Protein AF-A0A7D5MHJ2-F1 (afdb_monomer_lite)

Foldseek 3Di:
DPDDDPPHKDKDKFQDDDPVVVVVCVVVQWDKDWDDPDNRIIIIIIGHD

Sequence (49 aa):
MDSLPEGKALYVHHKRIPVFLLGELNERRFGYRIKEVSENMVYLLIFKE

pLDDT: mean 87.04, std 9.06, range [53.44, 94.44]

Structure (mmCIF, N/CA/C/O backbone):
data_AF-A0A7D5MHJ2-F1
#
_entry.id   AF-A0A7D5MHJ2-F1
#
loop_
_atom_site.group_PDB
_atom_site.id
_atom_site.type_symbol
_atom_site.label_atom_id
_atom_site.label_alt_id
_atom_site.label_comp_id
_atom_site.label_asym_id
_atom_site.label_entity_id
_atom_site.label_seq_id
_atom_site.pdbx_PDB_ins_code
_atom_site.Cartn_x
_atom_site.Cartn_y
_atom_site.Cartn_z
_atom_site.occupancy
_atom_site.B_iso_or_equiv
_atom_site.auth_seq_id
_atom_site.auth_comp_id
_atom_site.auth_asym_id
_atom_site.auth_atom_id
_atom_site.pdbx_PDB_model_num
ATOM 1 N N . MET A 1 1 ? -5.937 11.753 1.981 1.00 53.44 1 MET A N 1
ATOM 2 C CA . MET A 1 1 ? -6.330 10.323 1.847 1.00 53.44 1 MET A CA 1
ATOM 3 C C . MET A 1 1 ? -7.551 10.088 2.742 1.00 53.44 1 MET A C 1
ATOM 5 O O . MET A 1 1 ? -7.578 9.182 3.564 1.00 53.44 1 MET A O 1
ATOM 9 N N . ASP A 1 2 ? -8.543 10.975 2.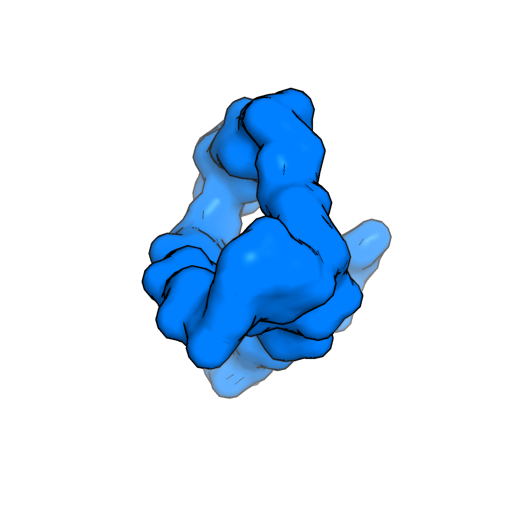635 1.00 55.53 2 ASP A N 1
ATOM 10 C CA . ASP A 1 2 ? -9.371 11.373 3.786 1.00 55.53 2 ASP A CA 1
ATOM 11 C C . ASP A 1 2 ? -10.667 10.576 3.948 1.00 55.53 2 ASP A C 1
ATOM 13 O O . ASP A 1 2 ? -11.422 10.800 4.886 1.00 55.53 2 ASP A O 1
ATOM 17 N N . SER A 1 3 ? -10.913 9.587 3.086 1.00 62.16 3 SER A N 1
ATOM 18 C CA . SER A 1 3 ? -11.966 8.600 3.311 1.00 62.16 3 SER A CA 1
ATOM 19 C C . SER A 1 3 ? -11.696 7.340 2.492 1.00 62.16 3 SER A C 1
ATOM 21 O O . SER A 1 3 ? -12.081 7.247 1.330 1.00 62.16 3 SER A O 1
ATOM 23 N N . LEU A 1 4 ? -10.985 6.370 3.078 1.00 72.75 4 LEU A N 1
ATOM 24 C CA . LEU A 1 4 ? -11.074 4.983 2.617 1.00 72.75 4 LEU A CA 1
ATOM 25 C C . LEU A 1 4 ? -12.359 4.401 3.232 1.00 72.75 4 LEU A C 1
ATOM 27 O O . LEU A 1 4 ? -12.421 4.338 4.471 1.00 72.75 4 LEU A O 1
ATOM 31 N N . PRO A 1 5 ? -13.382 4.054 2.426 1.00 78.69 5 PRO A N 1
ATOM 32 C CA . PRO A 1 5 ? -14.632 3.514 2.948 1.00 78.69 5 PRO A CA 1
ATOM 33 C C . PRO A 1 5 ? -14.395 2.206 3.703 1.00 78.69 5 PRO A C 1
ATOM 35 O O . PRO A 1 5 ? -13.442 1.477 3.420 1.00 78.69 5 PRO A O 1
ATOM 38 N N . GLU A 1 6 ? -15.271 1.900 4.653 1.00 79.25 6 GLU A N 1
ATOM 39 C CA . GLU A 1 6 ? -15.215 0.642 5.396 1.00 79.25 6 GLU A CA 1
ATOM 40 C C . G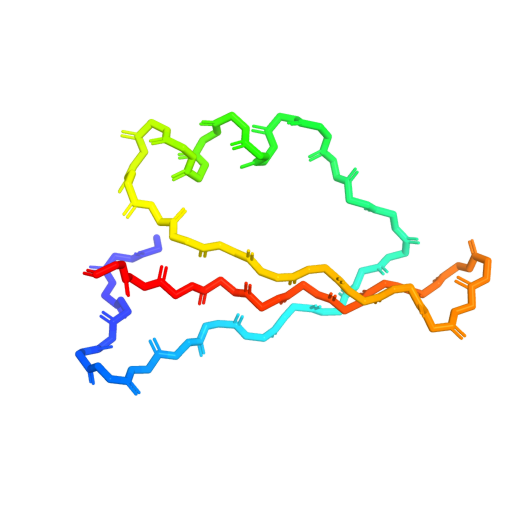LU A 1 6 ? -15.330 -0.560 4.443 1.00 79.25 6 GLU A C 1
ATOM 42 O O . GLU A 1 6 ? -16.083 -0.535 3.465 1.00 79.25 6 GLU A O 1
ATOM 47 N N . GLY A 1 7 ? -14.507 -1.587 4.670 1.00 82.69 7 GLY A N 1
ATOM 48 C CA . GLY A 1 7 ? -14.424 -2.759 3.791 1.00 82.69 7 GLY A CA 1
ATOM 49 C C . GLY A 1 7 ? -13.790 -2.500 2.416 1.00 82.69 7 GLY A C 1
ATOM 50 O O . GLY A 1 7 ? -13.853 -3.366 1.541 1.00 82.69 7 GLY A O 1
ATOM 51 N N . LYS A 1 8 ? -13.186 -1.326 2.186 1.00 87.38 8 LYS A N 1
ATOM 52 C CA . LYS A 1 8 ? -12.426 -1.024 0.964 1.00 87.38 8 LYS A CA 1
ATOM 53 C C . LYS A 1 8 ? -10.928 -0.973 1.240 1.00 87.38 8 LYS A C 1
ATOM 55 O O . LYS A 1 8 ? -10.477 -0.632 2.330 1.00 87.38 8 LYS A O 1
ATOM 60 N N . ALA A 1 9 ? -10.164 -1.278 0.199 1.00 90.56 9 ALA A N 1
ATOM 61 C CA . ALA A 1 9 ? -8.713 -1.202 0.182 1.00 90.56 9 ALA A CA 1
ATOM 62 C C . ALA A 1 9 ? -8.259 -0.329 -0.992 1.00 90.56 9 ALA A C 1
ATOM 64 O O . ALA A 1 9 ? -8.918 -0.276 -2.033 1.00 90.56 9 ALA A O 1
ATOM 65 N N . LEU A 1 10 ? -7.129 0.349 -0.829 1.00 91.12 10 LEU A N 1
ATOM 66 C CA . LEU A 1 10 ? -6.454 1.061 -1.899 1.00 91.12 10 LEU A CA 1
ATOM 67 C C . LEU A 1 10 ? -5.465 0.115 -2.577 1.00 91.12 10 LEU A C 1
ATOM 69 O O . LEU A 1 10 ? -4.590 -0.449 -1.923 1.00 91.12 10 LEU A O 1
ATOM 73 N N . TYR A 1 11 ? -5.592 -0.026 -3.892 1.00 92.19 11 TYR A N 1
ATOM 74 C CA . TYR A 1 11 ? -4.685 -0.824 -4.704 1.00 92.19 11 TYR A CA 1
ATOM 75 C C . TYR A 1 11 ? -3.757 0.089 -5.502 1.00 92.19 11 TYR A C 1
ATOM 77 O O . TYR A 1 11 ? -4.210 0.902 -6.307 1.00 92.19 11 TYR A O 1
ATOM 85 N N . VAL A 1 12 ? -2.459 -0.017 -5.238 1.00 90.75 12 VAL A N 1
ATOM 86 C CA . VAL A 1 12 ? -1.426 0.884 -5.748 1.00 90.75 12 VAL A CA 1
ATOM 87 C C . VAL A 1 12 ? -0.452 0.098 -6.618 1.00 90.75 12 VAL A C 1
ATOM 89 O O . VAL A 1 12 ? 0.101 -0.916 -6.194 1.00 90.75 12 VAL A O 1
ATOM 92 N N . HIS A 1 13 ? -0.204 0.601 -7.826 1.00 92.12 13 HIS A N 1
ATOM 93 C CA . HIS A 1 13 ? 0.843 0.103 -8.713 1.00 92.12 13 HI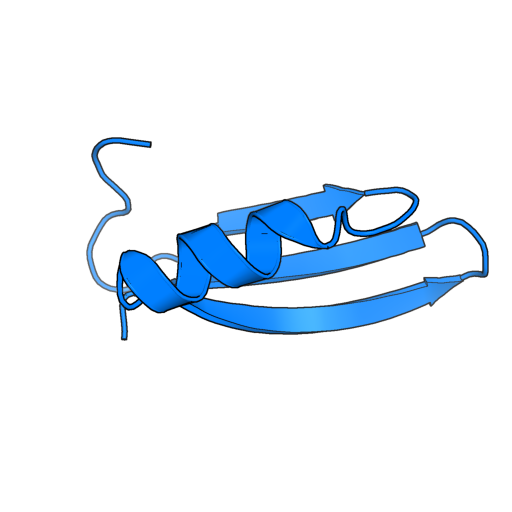S A CA 1
ATOM 94 C C . HIS A 1 13 ? 2.051 1.025 -8.641 1.00 92.12 13 HIS A C 1
ATOM 96 O O . HIS A 1 13 ? 1.936 2.232 -8.876 1.00 92.12 13 HIS A O 1
ATOM 102 N N . HIS A 1 14 ? 3.219 0.468 -8.343 1.00 90.25 14 HIS A N 1
ATOM 103 C CA . HIS A 1 14 ? 4.422 1.274 -8.259 1.00 90.25 14 HIS A CA 1
ATOM 104 C C . HIS A 1 14 ? 5.667 0.515 -8.694 1.00 90.25 14 HIS A C 1
ATOM 106 O O . HIS A 1 14 ? 5.708 -0.708 -8.643 1.00 90.25 14 HIS A O 1
ATOM 112 N N . LYS A 1 15 ? 6.703 1.241 -9.126 1.00 89.25 15 LYS A N 1
ATOM 113 C CA . LYS A 1 15 ? 7.950 0.603 -9.573 1.00 89.25 15 LYS A CA 1
ATOM 114 C C . LYS A 1 15 ? 8.777 0.067 -8.406 1.00 89.25 15 LYS A C 1
ATOM 116 O O . LYS A 1 15 ? 9.354 -1.005 -8.512 1.00 89.25 15 LYS A O 1
ATOM 121 N N . ARG A 1 16 ? 8.829 0.820 -7.304 1.00 84.75 16 ARG A N 1
ATOM 122 C CA . ARG A 1 16 ? 9.477 0.475 -6.028 1.00 84.75 16 ARG A CA 1
ATOM 123 C C . ARG A 1 16 ? 8.739 1.193 -4.905 1.00 84.75 16 ARG A C 1
ATOM 125 O O . ARG A 1 16 ? 8.310 2.323 -5.112 1.00 84.75 16 ARG A O 1
ATOM 132 N N . ILE A 1 17 ? 8.590 0.572 -3.738 1.00 85.19 17 ILE A N 1
ATOM 133 C CA . ILE A 1 17 ? 7.889 1.197 -2.608 1.00 85.19 17 ILE A CA 1
ATOM 134 C C . ILE A 1 17 ? 8.835 2.158 -1.875 1.00 85.19 17 ILE A C 1
ATOM 136 O O . ILE A 1 17 ? 9.926 1.74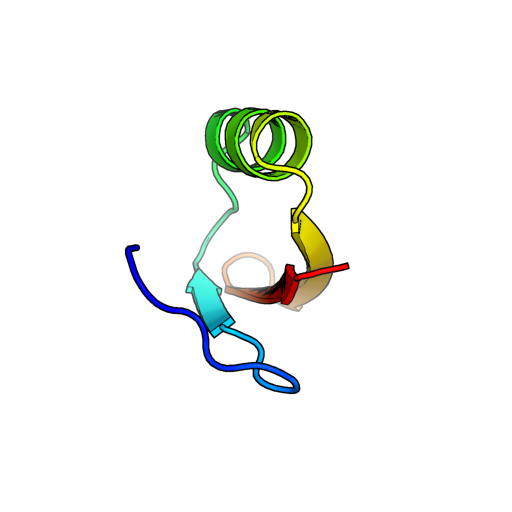3 -1.480 1.00 85.19 17 ILE A O 1
ATOM 140 N N . PRO A 1 18 ? 8.440 3.421 -1.649 1.00 87.56 18 PRO A N 1
ATOM 141 C CA . PRO A 1 18 ? 9.210 4.322 -0.809 1.00 87.56 18 PRO A CA 1
ATOM 142 C C . PRO A 1 18 ? 9.140 3.897 0.663 1.00 87.56 18 PRO A C 1
ATOM 144 O O . PRO A 1 18 ? 8.054 3.693 1.198 1.00 87.56 18 PRO A O 1
ATOM 147 N N . VAL A 1 19 ? 10.288 3.810 1.344 1.00 87.12 19 VAL A N 1
ATOM 148 C CA . VAL A 1 19 ? 10.364 3.345 2.746 1.00 87.12 19 VAL A CA 1
ATOM 149 C C . VAL A 1 19 ? 9.563 4.239 3.703 1.00 87.12 19 VAL A C 1
ATOM 151 O O . VAL A 1 19 ? 8.937 3.731 4.629 1.00 87.12 19 VAL A O 1
ATOM 154 N N . PHE A 1 20 ? 9.509 5.552 3.452 1.00 90.00 20 PHE A N 1
ATOM 155 C CA . PHE A 1 20 ? 8.742 6.493 4.279 1.00 90.00 20 PHE A CA 1
ATOM 156 C C . PHE A 1 20 ? 7.237 6.184 4.302 1.00 90.00 20 PHE A C 1
ATOM 158 O O . PHE A 1 20 ? 6.590 6.381 5.327 1.00 90.00 20 PHE A O 1
ATOM 165 N N . LEU A 1 21 ? 6.693 5.642 3.205 1.00 89.06 21 LEU A N 1
ATOM 166 C CA . LEU A 1 21 ? 5.274 5.310 3.103 1.00 89.06 21 LEU A CA 1
ATOM 167 C C . LEU A 1 21 ? 4.893 4.236 4.127 1.00 89.06 21 LEU A C 1
ATOM 169 O O . LEU A 1 21 ? 3.825 4.303 4.720 1.00 89.06 21 LEU A O 1
ATOM 173 N N . LEU A 1 22 ? 5.778 3.265 4.368 1.00 88.50 22 LEU A N 1
ATOM 174 C CA . LEU A 1 22 ? 5.537 2.195 5.339 1.00 88.50 22 LEU A CA 1
ATOM 175 C C . LEU A 1 22 ? 5.458 2.735 6.773 1.00 88.50 22 LEU A C 1
ATOM 177 O O . LEU A 1 22 ? 4.636 2.262 7.556 1.00 88.50 22 LEU A O 1
ATOM 181 N N . GLY A 1 23 ? 6.277 3.744 7.092 1.00 91.38 23 GLY A N 1
ATOM 182 C CA . GLY A 1 23 ? 6.225 4.450 8.373 1.00 91.38 23 GLY A CA 1
ATOM 183 C C . GLY A 1 23 ? 4.887 5.160 8.570 1.00 91.38 23 GLY A C 1
ATOM 184 O O . GLY A 1 23 ? 4.208 4.916 9.564 1.00 91.38 23 GLY A O 1
ATOM 185 N N . GLU A 1 24 ? 4.454 5.944 7.578 1.00 91.38 24 GLU A N 1
ATOM 186 C CA . GLU A 1 24 ? 3.165 6.645 7.636 1.00 91.38 24 GLU A CA 1
ATOM 187 C C . GLU A 1 24 ? 1.970 5.690 7.744 1.00 91.38 24 GLU A C 1
ATOM 189 O O . GLU A 1 24 ? 1.020 5.968 8.477 1.00 91.38 24 GLU A O 1
ATOM 194 N N . LEU A 1 25 ? 1.994 4.563 7.024 1.00 90.56 25 LEU A N 1
ATOM 195 C CA . LEU A 1 25 ? 0.934 3.555 7.104 1.00 90.56 25 LEU A CA 1
ATOM 196 C C . LEU A 1 25 ? 0.823 2.977 8.518 1.00 90.56 25 LEU A C 1
ATOM 198 O O . LEU A 1 25 ? -0.284 2.856 9.038 1.00 90.56 25 LEU A O 1
ATOM 202 N N . ASN A 1 26 ? 1.958 2.693 9.159 1.00 89.75 26 ASN A N 1
ATOM 203 C CA . ASN A 1 26 ? 1.994 2.183 10.526 1.00 89.75 26 ASN A CA 1
ATOM 204 C C . ASN A 1 26 ? 1.506 3.225 11.550 1.00 89.75 26 ASN A C 1
ATOM 206 O O . ASN A 1 26 ? 0.663 2.916 12.389 1.00 89.75 26 ASN A O 1
ATO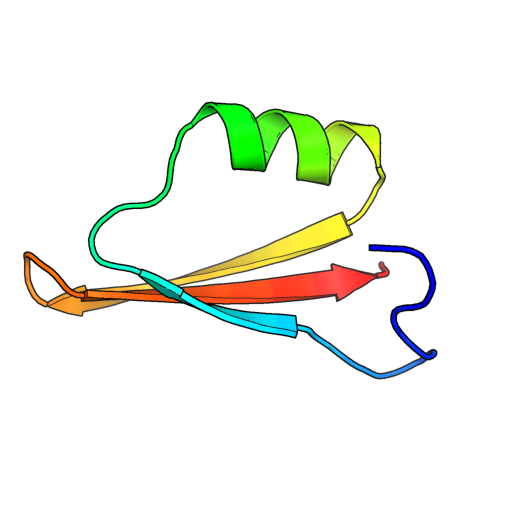M 210 N N . GLU A 1 27 ? 1.972 4.475 11.451 1.00 92.31 27 GLU A N 1
ATOM 211 C CA . GLU A 1 27 ? 1.533 5.576 12.327 1.00 92.31 27 GLU A CA 1
ATOM 212 C C . GLU A 1 27 ? 0.022 5.816 12.240 1.00 92.31 27 GLU A C 1
ATOM 214 O O . GLU A 1 27 ? -0.643 6.076 13.245 1.00 92.31 27 GLU A O 1
ATOM 219 N N . ARG A 1 28 ? -0.538 5.674 11.036 1.00 88.81 28 ARG A N 1
ATOM 220 C CA . ARG A 1 28 ? -1.967 5.848 10.768 1.00 88.81 28 ARG A CA 1
ATOM 221 C C . ARG A 1 28 ? -2.794 4.571 10.989 1.00 88.81 28 ARG A C 1
ATOM 223 O O . ARG A 1 28 ? -3.990 4.601 10.709 1.00 88.81 28 ARG A O 1
ATOM 230 N N . ARG A 1 29 ? -2.193 3.480 11.492 1.00 89.12 29 ARG A N 1
ATOM 231 C CA . ARG A 1 29 ? -2.832 2.167 11.739 1.00 89.12 29 ARG A CA 1
ATOM 232 C C . ARG A 1 29 ? -3.507 1.557 10.505 1.00 89.12 29 ARG A C 1
ATOM 234 O O . ARG A 1 29 ? -4.613 1.026 10.575 1.00 89.12 29 ARG A O 1
ATOM 241 N N . PHE A 1 30 ? -2.846 1.656 9.359 1.00 90.88 30 PHE A N 1
ATOM 242 C CA . PHE A 1 30 ? -3.250 0.950 8.150 1.00 90.88 30 PHE A CA 1
ATOM 243 C C . PHE A 1 30 ? -2.450 -0.342 8.001 1.00 90.88 30 PHE A C 1
ATOM 245 O O . PHE A 1 30 ? -1.218 -0.345 8.051 1.00 90.88 30 PHE A O 1
ATOM 252 N N . GLY A 1 31 ? -3.161 -1.431 7.724 1.00 91.19 31 GLY A N 1
ATOM 253 C CA . GLY A 1 31 ? -2.560 -2.662 7.243 1.00 91.19 31 GLY A CA 1
ATOM 254 C C . GLY A 1 31 ? -2.154 -2.532 5.776 1.00 91.19 31 GLY A C 1
ATOM 255 O O . GLY A 1 31 ? -2.760 -1.794 4.992 1.00 91.19 31 GLY A O 1
ATOM 256 N N . TYR A 1 32 ? -1.124 -3.274 5.375 1.00 92.50 32 TYR A N 1
ATOM 257 C CA . TYR A 1 32 ? -0.738 -3.351 3.973 1.00 92.50 32 TYR A CA 1
ATOM 258 C C . TYR A 1 32 ? -0.237 -4.739 3.562 1.00 92.50 32 TYR A C 1
ATOM 260 O O . TYR A 1 32 ? 0.248 -5.528 4.372 1.00 92.50 32 TYR A O 1
ATOM 268 N N . ARG A 1 33 ? -0.360 -5.049 2.268 1.00 92.69 33 ARG A N 1
ATOM 269 C CA . ARG A 1 33 ? 0.228 -6.226 1.616 1.00 92.69 33 ARG A CA 1
ATOM 270 C C . ARG A 1 33 ? 1.019 -5.787 0.397 1.00 92.69 33 ARG A C 1
ATOM 272 O O . ARG A 1 33 ? 0.540 -4.987 -0.401 1.00 92.69 33 ARG A O 1
ATOM 279 N N . ILE A 1 34 ? 2.212 -6.345 0.250 1.00 92.94 34 ILE A N 1
ATOM 280 C CA . ILE A 1 34 ? 3.118 -6.068 -0.862 1.00 92.94 34 ILE A CA 1
ATOM 281 C C . ILE A 1 34 ? 3.237 -7.337 -1.695 1.00 92.94 34 ILE A C 1
ATOM 283 O O . ILE A 1 34 ? 3.414 -8.425 -1.149 1.00 92.94 34 ILE A O 1
ATOM 287 N N . LYS A 1 35 ? 3.139 -7.191 -3.014 1.00 93.06 35 LYS A N 1
ATOM 288 C CA . LYS A 1 35 ? 3.406 -8.251 -3.979 1.00 93.06 35 LYS A CA 1
ATOM 289 C C . LYS A 1 35 ? 4.358 -7.730 -5.045 1.00 93.06 35 LYS A C 1
ATOM 291 O O . LYS A 1 35 ? 3.995 -6.858 -5.832 1.00 93.06 35 LYS A O 1
ATOM 296 N N . GLU A 1 36 ? 5.556 -8.290 -5.082 1.00 92.62 36 GLU A N 1
ATOM 297 C CA . GLU A 1 36 ? 6.509 -8.082 -6.170 1.00 92.62 36 GLU A CA 1
ATOM 298 C C . GLU A 1 36 ? 6.062 -8.894 -7.391 1.00 92.62 36 GLU A C 1
ATOM 300 O O . GLU A 1 36 ? 5.750 -10.081 -7.284 1.00 92.62 36 GLU A O 1
ATOM 305 N N . VAL A 1 37 ?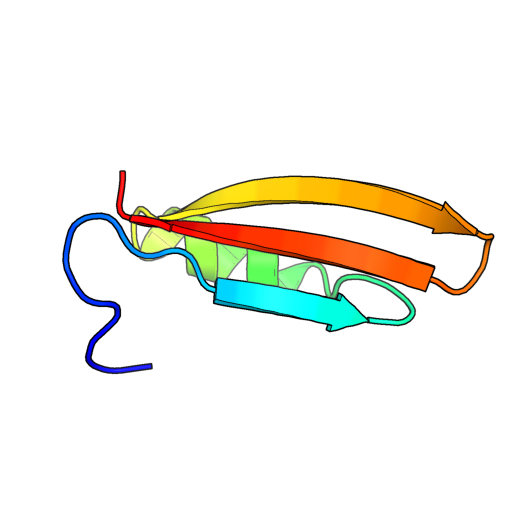 5.945 -8.233 -8.543 1.00 90.25 37 VAL A N 1
ATOM 306 C CA . VAL A 1 37 ? 5.452 -8.834 -9.797 1.00 90.25 37 VAL A CA 1
ATOM 307 C C . VAL A 1 37 ? 6.564 -8.921 -10.833 1.00 90.25 37 VAL A C 1
ATOM 309 O O . VAL A 1 37 ? 6.604 -9.861 -11.620 1.00 90.25 37 VAL A O 1
ATOM 312 N N . SER A 1 38 ? 7.478 -7.955 -10.824 1.00 91.44 38 SER A N 1
ATOM 313 C CA . SER A 1 38 ? 8.725 -7.985 -11.583 1.00 91.44 38 SER A CA 1
ATOM 314 C C . SER A 1 38 ? 9.737 -7.030 -10.951 1.00 91.44 38 SER A C 1
ATOM 316 O O . SER A 1 38 ? 9.388 -6.268 -10.049 1.00 91.44 38 SER A O 1
ATOM 318 N N . GLU A 1 39 ? 10.971 -7.008 -11.466 1.00 86.38 39 GLU A N 1
ATOM 319 C CA . GLU A 1 39 ? 12.049 -6.120 -10.991 1.00 86.38 39 GLU A CA 1
ATOM 320 C C . GLU A 1 39 ? 11.658 -4.633 -10.910 1.00 86.38 39 GLU A C 1
ATOM 322 O O . GLU A 1 39 ? 12.252 -3.874 -10.151 1.00 86.38 39 GLU A O 1
ATOM 327 N N . ASN A 1 40 ? 10.659 -4.204 -11.686 1.00 90.25 40 ASN A N 1
ATOM 328 C CA . ASN A 1 40 ? 10.210 -2.814 -11.751 1.00 90.25 40 ASN A CA 1
ATOM 329 C C . ASN A 1 40 ? 8.700 -2.667 -11.538 1.00 90.25 40 ASN A C 1
ATOM 331 O O . ASN A 1 40 ? 8.119 -1.666 -11.967 1.00 90.25 40 ASN A O 1
ATOM 335 N N . MET A 1 41 ? 8.046 -3.663 -10.939 1.00 90.94 41 MET A N 1
ATOM 336 C CA . MET A 1 41 ? 6.615 -3.608 -10.667 1.00 90.94 41 MET A CA 1
ATOM 337 C C . MET A 1 41 ? 6.286 -4.275 -9.338 1.00 90.94 41 MET A C 1
ATOM 339 O O . MET A 1 41 ? 6.468 -5.478 -9.145 1.00 90.94 41 MET A O 1
ATOM 343 N N . VAL A 1 42 ? 5.705 -3.478 -8.454 1.00 93.25 42 VAL A N 1
ATOM 344 C CA . VAL A 1 42 ? 5.190 -3.878 -7.156 1.00 93.25 42 VAL A CA 1
ATOM 345 C C . VAL A 1 42 ? 3.745 -3.433 -7.034 1.00 93.25 42 VAL A C 1
ATOM 347 O O . VAL A 1 42 ? 3.383 -2.296 -7.349 1.00 93.25 42 VAL A O 1
ATOM 350 N N . TYR A 1 43 ? 2.923 -4.345 -6.538 1.00 94.44 43 TYR A N 1
ATOM 351 C CA . TYR A 1 43 ? 1.554 -4.075 -6.148 1.00 94.44 43 TYR A CA 1
ATOM 352 C C . TYR A 1 43 ? 1.492 -3.927 -4.635 1.00 94.44 43 TYR A C 1
ATOM 354 O O . TYR A 1 43 ? 1.923 -4.808 -3.891 1.00 94.44 43 TYR A O 1
ATOM 362 N N . LEU A 1 44 ? 0.954 -2.801 -4.190 1.00 93.88 44 LEU A N 1
ATOM 363 C CA . LEU A 1 44 ? 0.756 -2.479 -2.788 1.00 93.88 44 LEU A CA 1
ATOM 364 C C . LEU A 1 44 ? -0.747 -2.362 -2.537 1.00 93.88 44 LEU A C 1
ATOM 366 O O . LEU A 1 44 ? -1.431 -1.552 -3.155 1.00 93.88 44 LEU A O 1
ATOM 370 N N . LEU A 1 45 ? -1.261 -3.184 -1.631 1.00 93.25 45 LEU A N 1
ATOM 371 C CA . LEU A 1 45 ? -2.633 -3.117 -1.150 1.00 93.25 45 LEU A CA 1
ATOM 372 C C . LEU A 1 45 ? -2.615 -2.503 0.248 1.00 93.25 45 LEU A C 1
ATOM 374 O O . LEU A 1 45 ? -1.970 -3.057 1.131 1.00 93.25 45 LEU A O 1
ATOM 378 N N . ILE A 1 46 ? -3.315 -1.393 0.450 1.00 92.38 46 ILE A N 1
ATOM 379 C CA . ILE A 1 46 ? -3.436 -0.699 1.739 1.00 92.38 46 ILE A CA 1
ATOM 380 C C . ILE A 1 46 ? -4.889 -0.796 2.198 1.00 92.38 46 ILE A C 1
ATOM 382 O O . ILE A 1 46 ? -5.798 -0.516 1.420 1.00 92.38 46 ILE A O 1
ATOM 386 N N . PHE A 1 47 ? -5.127 -1.161 3.449 1.00 91.25 47 PHE A N 1
ATOM 387 C CA . PHE A 1 47 ? -6.468 -1.308 4.011 1.00 91.25 47 PHE A CA 1
ATOM 388 C C . PHE A 1 47 ? -6.497 -0.799 5.452 1.00 91.25 47 PHE A C 1
ATOM 390 O O . PHE A 1 47 ? -5.475 -0.786 6.137 1.00 91.25 47 PHE A O 1
ATOM 397 N N . LYS A 1 48 ? -7.664 -0.328 5.898 1.00 85.69 48 LYS A N 1
ATOM 398 C CA . LYS A 1 48 ? -7.882 -0.058 7.324 1.00 85.69 48 LYS A CA 1
ATOM 399 C C . LYS A 1 48 ? -7.939 -1.398 8.052 1.00 85.69 48 LYS A C 1
ATOM 401 O O . LYS A 1 48 ? -8.564 -2.321 7.528 1.00 85.69 48 LYS A O 1
ATOM 406 N N . GLU A 1 49 ? -7.241 -1.492 9.180 1.00 72.12 49 GLU A N 1
ATOM 407 C CA . GLU A 1 49 ? -7.396 -2.617 10.111 1.00 72.12 49 GLU A CA 1
ATOM 408 C C . GLU A 1 49 ? -8.804 -2.637 10.717 1.00 72.12 49 GLU A C 1
ATOM 410 O O . GLU A 1 49 ? -9.364 -1.533 10.934 1.00 72.12 49 GLU A O 1
#

Secondary structure (DSSP, 8-state):
-----TT-EEEEEESS--HHHHHHHHHTTEEEEEEEEETTEEEEEEEE-

Radius of gyration: 11.07 Å; chains: 1; bounding box: 27×20×24 Å